Protein AF-A0A954MKM9-F1 (afdb_monomer_lite)

Radius of gyration: 14.81 Å; chains: 1; bounding box: 34×23×46 Å

Structure (mmCIF, N/CA/C/O backbone):
data_AF-A0A954MKM9-F1
#
_entry.id   AF-A0A954MKM9-F1
#
loo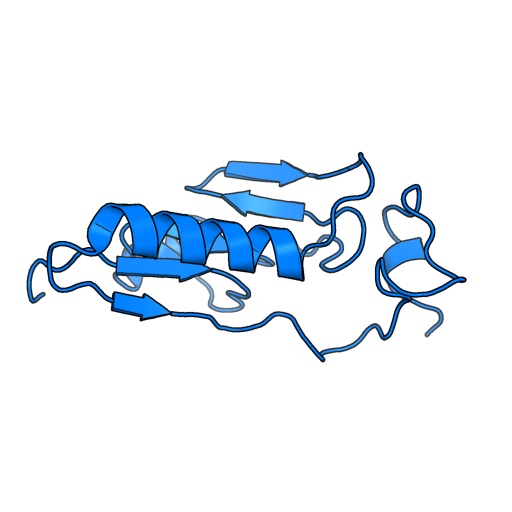p_
_atom_site.group_PDB
_atom_site.id
_atom_site.type_symbol
_atom_site.label_atom_id
_atom_site.label_alt_id
_atom_site.label_comp_id
_atom_site.label_asym_id
_atom_site.label_entity_id
_atom_site.label_seq_id
_atom_site.pdbx_PDB_ins_code
_atom_site.Cartn_x
_atom_site.Cartn_y
_atom_site.Cartn_z
_atom_site.occupancy
_atom_site.B_iso_or_equiv
_atom_site.auth_seq_id
_atom_site.auth_comp_id
_atom_site.auth_asym_id
_atom_site.auth_atom_id
_atom_site.pdbx_PDB_model_num
ATOM 1 N N . SER A 1 1 ? -7.107 5.830 22.899 1.00 60.16 1 SER A N 1
ATOM 2 C CA . SER A 1 1 ? -7.641 5.425 21.582 1.00 60.16 1 SER A CA 1
ATOM 3 C C . SER A 1 1 ? -9.040 4.850 21.776 1.00 60.16 1 SER A C 1
ATOM 5 O O . SER A 1 1 ? -9.371 4.481 22.895 1.00 60.16 1 SER A O 1
ATOM 7 N N . ALA A 1 2 ? -9.873 4.797 20.731 1.00 72.19 2 ALA A N 1
ATOM 8 C CA . ALA A 1 2 ? -11.238 4.249 20.804 1.00 72.19 2 ALA A CA 1
ATOM 9 C C . ALA A 1 2 ? -11.300 2.703 20.739 1.00 72.19 2 ALA A C 1
ATOM 11 O O . ALA A 1 2 ? -12.386 2.146 20.636 1.00 72.19 2 ALA A O 1
ATOM 12 N N . GLY A 1 3 ? -10.151 2.008 20.758 1.00 85.38 3 GLY A N 1
ATOM 13 C CA . GLY A 1 3 ? -10.068 0.540 20.677 1.00 85.38 3 GLY A CA 1
ATOM 14 C C . GLY A 1 3 ? -10.474 -0.065 19.326 1.00 85.38 3 GLY A C 1
ATOM 15 O O . GLY A 1 3 ? -10.591 -1.281 19.221 1.00 85.38 3 GLY A O 1
ATOM 16 N N . MET A 1 4 ? -10.714 0.765 18.309 1.00 93.56 4 MET A N 1
ATOM 17 C CA . MET A 1 4 ? -11.105 0.308 16.976 1.00 93.56 4 MET A CA 1
ATOM 18 C C . MET A 1 4 ? -9.888 -0.231 16.218 1.00 93.56 4 MET A C 1
ATOM 20 O O . MET A 1 4 ? -8.853 0.437 16.248 1.00 93.56 4 MET A O 1
ATOM 24 N N . PRO A 1 5 ? -10.020 -1.355 15.489 1.00 96.81 5 PRO A N 1
ATOM 25 C CA . PRO A 1 5 ? -8.988 -1.825 14.578 1.00 96.81 5 PRO A CA 1
ATOM 26 C C . PRO A 1 5 ? -8.643 -0.762 13.537 1.00 96.81 5 PRO A C 1
ATOM 28 O O . PRO A 1 5 ? -9.536 -0.131 12.958 1.00 96.81 5 PRO A O 1
ATOM 31 N N . THR A 1 6 ? -7.355 -0.599 13.275 1.00 98.25 6 THR A N 1
ATOM 32 C CA . THR A 1 6 ? -6.823 0.410 12.361 1.00 98.25 6 THR A CA 1
ATOM 33 C C . THR A 1 6 ? -5.880 -0.209 11.334 1.00 98.25 6 THR A C 1
ATOM 35 O O . THR A 1 6 ? -5.015 -1.015 11.672 1.00 98.25 6 THR A O 1
ATOM 38 N N . TYR A 1 7 ? -6.037 0.170 10.067 1.00 98.62 7 TYR A N 1
ATOM 39 C CA . TYR A 1 7 ? -5.190 -0.328 8.984 1.00 98.62 7 TYR A CA 1
ATOM 40 C C . TYR A 1 7 ? -4.858 0.774 7.990 1.00 98.62 7 TYR A C 1
ATOM 42 O O . TYR A 1 7 ? -5.705 1.613 7.667 1.00 98.62 7 TYR A O 1
ATOM 50 N N . ILE A 1 8 ? -3.632 0.754 7.478 1.00 98.81 8 ILE A N 1
ATOM 51 C CA . ILE A 1 8 ? -3.175 1.667 6.433 1.00 98.81 8 ILE A CA 1
ATOM 52 C C . ILE A 1 8 ? -2.587 0.884 5.262 1.00 98.81 8 ILE A C 1
ATOM 54 O O . ILE A 1 8 ? -1.739 0.012 5.440 1.00 98.81 8 ILE A O 1
ATOM 58 N N . ALA A 1 9 ? -3.012 1.218 4.046 1.00 98.88 9 ALA A N 1
ATOM 59 C CA . ALA A 1 9 ? -2.450 0.630 2.837 1.00 98.88 9 ALA A CA 1
ATOM 60 C C . ALA A 1 9 ? -2.141 1.698 1.786 1.00 98.88 9 ALA A C 1
ATOM 62 O O . ALA A 1 9 ? -2.920 2.628 1.596 1.00 98.88 9 ALA A O 1
ATOM 63 N N . GLY A 1 10 ? -1.008 1.586 1.095 1.00 98.56 10 GLY A N 1
ATOM 64 C CA . GLY A 1 10 ? -0.604 2.553 0.070 1.00 98.56 10 GLY A CA 1
ATOM 65 C C . GLY A 1 10 ? 0.777 3.132 0.333 1.00 98.56 10 GLY A C 1
ATOM 66 O O . GLY A 1 10 ? 1.761 2.412 0.265 1.00 98.56 10 GLY A O 1
ATOM 67 N N . LYS A 1 11 ? 0.886 4.434 0.589 1.00 98.19 11 LYS A N 1
ATOM 68 C CA . LYS A 1 11 ? 2.157 5.159 0.737 1.00 98.19 11 LYS A CA 1
ATOM 69 C C . LYS A 1 11 ? 2.382 5.652 2.170 1.00 98.19 11 LYS A C 1
ATOM 71 O O . LYS A 1 11 ? 1.487 6.262 2.746 1.00 98.19 11 LYS A O 1
ATOM 76 N N . TRP A 1 12 ? 3.600 5.479 2.696 1.00 97.56 12 TRP A N 1
ATOM 77 C CA . TRP A 1 12 ? 3.989 6.021 4.007 1.00 97.56 12 TRP A CA 1
ATOM 78 C C . TRP A 1 12 ? 4.645 7.403 3.912 1.00 97.56 12 TRP A C 1
ATOM 80 O O . TRP A 1 12 ? 3.979 8.413 4.114 1.00 97.56 12 TRP A O 1
ATOM 90 N N . GLN A 1 13 ? 5.939 7.469 3.566 1.00 94.56 13 GLN A N 1
ATOM 91 C CA . GLN A 1 13 ? 6.739 8.709 3.517 1.00 94.56 13 GLN A CA 1
ATOM 92 C C . GLN A 1 13 ? 6.760 9.556 4.802 1.00 94.56 13 GLN A C 1
ATOM 94 O O . GLN A 1 13 ? 7.198 10.706 4.768 1.00 94.56 13 GLN A O 1
ATOM 99 N N . LEU A 1 14 ? 6.353 8.991 5.933 1.00 91.81 14 LEU A N 1
ATOM 100 C CA . LEU A 1 14 ? 6.641 9.561 7.240 1.00 91.81 14 LEU A CA 1
ATOM 101 C C . LEU A 1 14 ? 7.875 8.841 7.805 1.00 91.81 14 LEU A C 1
ATOM 103 O O . LEU A 1 14 ? 8.161 7.696 7.456 1.00 91.81 14 LEU A O 1
ATOM 107 N N . GLU A 1 15 ? 8.670 9.523 8.622 1.00 90.38 15 GLU A N 1
ATOM 108 C CA . GLU A 1 15 ? 9.843 8.907 9.251 1.00 90.38 15 GLU A CA 1
ATOM 109 C C . GLU A 1 15 ? 9.430 7.822 10.274 1.00 90.38 15 GLU A C 1
ATOM 111 O O . GLU A 1 15 ? 8.253 7.498 10.441 1.00 90.38 15 GLU A O 1
ATOM 116 N N . GLY A 1 16 ? 10.402 7.235 10.978 1.00 92.94 16 GLY A N 1
ATOM 117 C CA . GLY A 1 16 ? 10.142 6.281 12.067 1.00 92.94 16 GLY A CA 1
ATOM 118 C C . GLY A 1 16 ? 10.424 4.813 11.740 1.00 92.94 16 GLY A C 1
ATOM 119 O O . GLY A 1 16 ? 10.316 3.970 12.631 1.00 92.94 16 GLY A O 1
ATOM 120 N N . GLY A 1 17 ? 10.851 4.509 10.510 1.00 95.62 17 GLY A N 1
ATOM 121 C CA . GLY A 1 17 ? 11.203 3.152 10.086 1.00 95.62 17 GLY A CA 1
ATOM 122 C C . GLY A 1 17 ? 10.002 2.204 10.086 1.00 95.62 17 GLY A C 1
ATOM 123 O O . GLY A 1 17 ? 8.859 2.650 10.054 1.00 95.62 17 GLY A O 1
ATOM 124 N N . LEU A 1 18 ? 10.260 0.895 10.139 1.00 97.19 18 LEU A N 1
ATOM 125 C CA . LEU A 1 18 ? 9.218 -0.147 10.106 1.00 97.19 18 LEU A CA 1
ATOM 126 C C . LEU A 1 18 ? 8.221 -0.053 11.276 1.00 97.19 18 LEU A C 1
ATOM 128 O O . LEU A 1 18 ? 7.071 -0.451 11.140 1.00 97.19 18 LEU A O 1
ATOM 132 N N . GLU A 1 19 ? 8.638 0.551 12.389 1.00 97.25 19 GLU A N 1
ATOM 133 C CA . GLU A 1 19 ? 7.785 0.806 13.556 1.00 97.25 19 GLU A CA 1
ATOM 134 C C . GLU A 1 19 ? 6.974 2.105 13.443 1.00 97.25 19 GLU A C 1
ATOM 136 O O . GLU A 1 19 ? 6.113 2.376 14.279 1.00 97.25 19 GLU A O 1
ATOM 141 N N . GLY A 1 20 ? 7.267 2.948 12.447 1.00 97.12 20 GLY A N 1
ATOM 142 C CA . GLY A 1 20 ? 6.610 4.236 12.229 1.00 97.12 20 GLY A CA 1
ATOM 143 C C . GLY A 1 20 ? 5.084 4.117 12.186 1.00 97.12 20 GLY A C 1
ATOM 144 O O . GLY A 1 20 ? 4.430 4.758 13.008 1.00 97.12 20 GLY A O 1
ATOM 145 N N . PRO A 1 21 ? 4.502 3.271 11.318 1.00 97.81 21 PRO A N 1
ATOM 146 C CA . PRO A 1 21 ? 3.052 3.094 11.241 1.00 97.81 21 PRO A CA 1
ATOM 147 C C . PRO A 1 21 ? 2.404 2.739 12.589 1.00 97.81 21 PRO A C 1
ATOM 149 O O . PRO A 1 21 ? 1.427 3.376 12.987 1.00 97.81 21 PRO A O 1
ATOM 152 N N . HIS A 1 22 ? 2.996 1.813 13.349 1.00 97.25 22 HIS A N 1
ATOM 153 C CA . HIS A 1 22 ? 2.487 1.427 14.668 1.00 97.25 22 HIS A CA 1
ATOM 154 C C . HIS A 1 22 ? 2.578 2.565 15.690 1.00 97.25 22 HIS A C 1
ATOM 156 O O . HIS A 1 22 ? 1.628 2.821 16.430 1.00 97.25 22 HIS A O 1
ATOM 162 N N . LYS A 1 23 ? 3.678 3.330 15.693 1.00 96.38 23 LYS A N 1
ATOM 163 C CA . LYS A 1 23 ? 3.829 4.520 16.554 1.00 96.38 23 LYS A CA 1
ATOM 164 C C . LYS A 1 23 ? 2.843 5.637 16.210 1.00 96.38 23 LYS A C 1
ATOM 166 O O . LYS A 1 23 ? 2.519 6.445 17.076 1.00 96.38 23 LYS A O 1
ATOM 171 N N . PHE A 1 24 ? 2.359 5.668 14.972 1.00 95.50 24 PHE A N 1
ATOM 172 C CA . PHE A 1 24 ? 1.304 6.571 14.512 1.00 95.50 24 PHE A CA 1
ATOM 173 C C . PHE A 1 24 ? -0.112 6.006 14.707 1.00 95.50 24 PHE A C 1
ATOM 175 O O . PHE A 1 24 ? -1.084 6.655 14.326 1.00 95.50 24 PHE A O 1
ATOM 182 N N . GLY A 1 25 ? -0.238 4.849 15.362 1.00 95.88 25 GLY A N 1
ATOM 183 C CA . GLY A 1 25 ? -1.513 4.300 15.811 1.00 95.88 25 GLY A CA 1
ATOM 184 C C . GLY A 1 25 ? -2.214 3.389 14.811 1.00 95.88 25 GLY A C 1
ATOM 185 O O . GLY A 1 25 ? -3.423 3.231 14.940 1.00 95.88 25 GLY A O 1
ATOM 186 N N . PHE A 1 26 ? -1.492 2.819 13.839 1.00 97.50 26 PHE A N 1
ATOM 187 C CA . PHE A 1 26 ? -2.013 1.766 12.963 1.00 97.50 26 PHE A CA 1
ATOM 188 C C . PHE A 1 26 ? -1.686 0.375 13.516 1.00 97.50 26 PHE A C 1
ATOM 190 O O . PHE A 1 26 ? -0.526 0.083 13.804 1.00 97.50 26 PHE A O 1
ATOM 197 N N . ASP A 1 27 ? -2.685 -0.497 13.630 1.00 97.56 27 ASP A N 1
ATOM 198 C CA . ASP A 1 27 ? -2.509 -1.868 14.126 1.00 97.56 27 ASP A CA 1
ATOM 199 C C . ASP A 1 27 ? -1.861 -2.777 13.076 1.00 97.56 27 ASP A C 1
ATOM 201 O O . ASP A 1 27 ? -1.123 -3.686 13.441 1.00 97.56 27 ASP A O 1
ATOM 205 N N . GLY A 1 28 ? -2.105 -2.514 11.789 1.00 98.25 28 GLY A N 1
ATOM 206 C CA . GLY A 1 28 ? -1.491 -3.231 10.670 1.00 98.25 28 GLY A CA 1
ATOM 207 C C . GLY A 1 28 ? -1.282 -2.342 9.447 1.00 98.25 28 GLY A C 1
ATOM 208 O O . GLY A 1 28 ? -1.866 -1.253 9.338 1.00 98.25 28 GLY A O 1
ATOM 209 N N . TYR A 1 29 ? -0.420 -2.787 8.533 1.00 98.75 29 TYR A N 1
ATOM 210 C CA . TYR A 1 29 ? -0.111 -2.025 7.331 1.00 98.75 29 TYR A CA 1
ATOM 211 C C . TYR A 1 29 ? 0.433 -2.838 6.150 1.00 98.75 29 TYR A C 1
ATOM 213 O O . TYR A 1 29 ? 1.186 -3.798 6.304 1.00 98.75 29 TYR A O 1
ATOM 221 N N . THR A 1 30 ? 0.122 -2.347 4.946 1.00 98.81 30 THR A N 1
ATOM 222 C CA . THR A 1 30 ? 0.729 -2.757 3.667 1.00 98.81 30 THR A CA 1
ATOM 223 C C . THR A 1 30 ? 1.158 -1.501 2.906 1.00 98.81 30 THR A C 1
ATOM 225 O O . THR A 1 30 ? 0.346 -0.830 2.264 1.00 98.81 30 THR A O 1
ATOM 228 N N . LEU A 1 31 ? 2.430 -1.116 3.020 1.00 98.75 31 LEU A N 1
ATOM 229 C CA . LEU A 1 31 ? 2.906 0.208 2.614 1.00 98.75 31 LEU A CA 1
ATOM 230 C C . LEU A 1 31 ? 4.080 0.148 1.646 1.00 98.75 31 LEU A C 1
ATOM 232 O O . LEU A 1 31 ? 4.974 -0.676 1.758 1.00 98.75 31 LEU A O 1
ATOM 236 N N . TRP A 1 32 ? 4.116 1.102 0.728 1.00 98.25 32 TRP A N 1
ATOM 237 C CA . TRP A 1 32 ? 5.277 1.437 -0.072 1.00 98.25 32 TRP A CA 1
ATOM 238 C C . TRP A 1 32 ? 6.049 2.591 0.578 1.00 98.25 32 TRP A C 1
ATOM 240 O O . TRP A 1 32 ? 5.475 3.608 0.991 1.00 98.25 32 TRP A O 1
ATOM 250 N N . GLN A 1 33 ? 7.374 2.456 0.567 1.00 96.31 33 GLN A N 1
ATOM 251 C CA . GLN A 1 33 ? 8.343 3.447 1.025 1.00 96.31 33 GLN A CA 1
ATOM 252 C C . GLN A 1 33 ? 8.261 3.770 2.520 1.00 96.31 33 GLN A C 1
ATOM 254 O O . GLN A 1 33 ? 8.141 4.936 2.911 1.00 96.31 33 GLN A O 1
ATOM 259 N N . VAL A 1 34 ? 8.372 2.731 3.351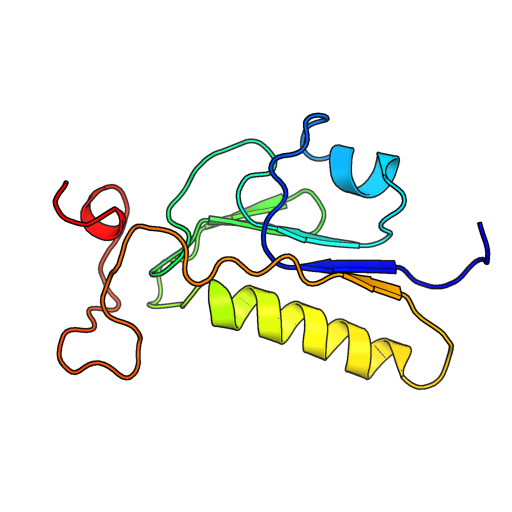 1.00 97.75 34 VAL A N 1
ATOM 260 C CA . VAL A 1 34 ? 8.539 2.873 4.803 1.00 97.75 34 VAL A CA 1
ATOM 261 C C . VAL A 1 34 ? 10.010 3.091 5.162 1.00 97.75 34 VAL A C 1
ATOM 263 O O . VAL A 1 34 ? 10.350 4.084 5.802 1.00 97.75 34 VAL A O 1
ATOM 266 N N . ASN A 1 35 ? 10.906 2.200 4.719 1.00 96.38 35 ASN A N 1
ATOM 267 C CA . ASN A 1 35 ? 12.348 2.281 5.010 1.00 96.38 35 ASN A CA 1
ATOM 268 C C . ASN A 1 35 ? 13.266 2.095 3.784 1.00 96.38 35 ASN A C 1
ATOM 270 O O . ASN A 1 35 ? 14.488 2.163 3.910 1.00 96.38 35 ASN A O 1
ATOM 274 N N . ARG A 1 36 ? 12.698 1.884 2.594 1.00 95.31 36 ARG A N 1
ATOM 275 C CA . ARG A 1 36 ? 13.411 1.753 1.311 1.00 95.31 36 ARG A CA 1
ATOM 276 C C . ARG A 1 36 ? 12.575 2.340 0.171 1.00 95.31 36 ARG A C 1
ATOM 278 O O . ARG A 1 36 ? 11.446 2.746 0.390 1.00 95.31 36 ARG A O 1
ATOM 285 N N . ARG A 1 37 ? 13.114 2.445 -1.052 1.00 94.31 37 ARG A N 1
ATOM 286 C CA . ARG A 1 37 ? 12.400 3.025 -2.217 1.00 94.31 37 ARG A CA 1
ATOM 287 C C . ARG A 1 37 ? 12.456 2.117 -3.464 1.00 94.31 37 ARG A C 1
ATOM 289 O O . ARG A 1 37 ? 13.129 2.465 -4.444 1.00 94.31 37 ARG A O 1
ATOM 296 N N . PRO A 1 38 ? 11.787 0.953 -3.429 1.00 94.88 38 PRO A N 1
ATOM 297 C CA . PRO A 1 38 ? 11.654 0.052 -4.576 1.00 94.88 38 PRO A CA 1
ATOM 298 C C . PRO A 1 38 ? 10.683 0.627 -5.629 1.00 94.88 38 PRO A C 1
ATOM 300 O O . PRO A 1 38 ? 10.091 1.693 -5.407 1.00 94.88 38 PRO A O 1
ATOM 303 N N . PRO A 1 39 ? 10.503 -0.032 -6.790 1.00 94.06 39 PRO A N 1
ATOM 304 C CA . PRO A 1 39 ? 9.358 0.221 -7.664 1.00 94.06 39 PRO A CA 1
ATOM 305 C C . PRO A 1 39 ? 8.026 0.200 -6.901 1.00 94.06 39 PRO A C 1
ATOM 307 O O . PRO A 1 39 ? 7.904 -0.456 -5.869 1.00 94.06 39 PRO A O 1
ATOM 310 N N . ARG A 1 40 ? 7.038 0.953 -7.398 1.00 94.31 40 ARG A N 1
ATOM 311 C CA . ARG A 1 40 ? 5.709 1.095 -6.768 1.00 94.31 40 ARG A CA 1
ATOM 312 C C . ARG A 1 40 ? 4.542 0.648 -7.651 1.00 94.31 40 ARG A C 1
ATOM 314 O O . ARG A 1 40 ? 3.405 0.681 -7.200 1.00 94.31 40 ARG A O 1
ATOM 321 N N . TYR A 1 41 ? 4.830 0.318 -8.910 1.00 95.38 41 TYR A N 1
ATOM 322 C CA . TYR A 1 41 ? 3.842 -0.018 -9.935 1.00 95.38 41 TYR A CA 1
ATOM 323 C C . TYR A 1 41 ? 4.057 -1.468 -10.408 1.00 95.38 41 TYR A C 1
ATOM 325 O O . TYR A 1 41 ? 3.585 -2.324 -9.669 1.00 95.38 41 TYR A O 1
ATOM 333 N N . PRO A 1 42 ? 4.766 -1.807 -11.511 1.00 95.38 42 PRO A N 1
ATOM 334 C CA . PRO A 1 42 ? 5.117 -3.204 -11.776 1.00 95.38 42 PRO A CA 1
ATOM 335 C C . PRO A 1 42 ? 6.095 -3.744 -10.741 1.00 95.38 42 PRO A C 1
ATOM 337 O O . PRO A 1 42 ? 7.055 -3.037 -10.402 1.00 95.38 42 PRO A O 1
ATOM 340 N N . ASN A 1 43 ? 5.864 -4.988 -10.310 1.00 96.12 43 ASN A N 1
ATOM 341 C CA . ASN A 1 43 ? 6.767 -5.766 -9.461 1.00 96.12 43 ASN A CA 1
ATOM 342 C C . ASN A 1 43 ? 7.289 -4.921 -8.282 1.00 96.12 43 ASN A C 1
ATOM 344 O O . ASN A 1 43 ? 8.489 -4.627 -8.187 1.00 96.12 43 ASN A O 1
ATOM 348 N N . PRO A 1 44 ? 6.374 -4.380 -7.454 1.00 96.62 44 PRO A N 1
ATOM 349 C CA . PRO A 1 44 ? 6.736 -3.426 -6.420 1.00 96.62 44 PRO A CA 1
ATOM 350 C C . PRO A 1 44 ? 7.536 -4.094 -5.302 1.00 96.62 44 PRO A C 1
ATOM 352 O O . PRO A 1 44 ? 7.526 -5.309 -5.134 1.00 96.62 44 PRO A O 1
ATOM 355 N N . GLY A 1 45 ? 8.177 -3.275 -4.476 1.00 97.69 45 GLY A N 1
ATOM 356 C CA . GLY A 1 45 ? 8.554 -3.698 -3.129 1.00 97.69 45 GLY A CA 1
ATOM 357 C C . GLY A 1 45 ? 7.639 -3.023 -2.114 1.00 97.69 45 GLY A C 1
ATOM 358 O O . GLY A 1 45 ? 7.419 -1.814 -2.198 1.00 97.69 45 GLY A O 1
ATOM 359 N N . LEU A 1 46 ? 7.102 -3.788 -1.171 1.00 98.50 46 LEU A N 1
ATOM 360 C CA . LEU A 1 46 ? 6.237 -3.306 -0.098 1.00 98.50 46 LEU A CA 1
ATOM 361 C C . LEU A 1 46 ? 6.828 -3.686 1.259 1.00 98.50 46 LEU A C 1
ATOM 363 O O . LEU A 1 46 ? 7.632 -4.610 1.380 1.00 98.50 46 LEU A O 1
ATOM 367 N N . GLU A 1 47 ? 6.420 -2.959 2.283 1.00 98.50 47 GLU A N 1
ATOM 368 C CA . GLU A 1 47 ? 6.565 -3.332 3.675 1.00 98.50 47 GLU A CA 1
ATOM 369 C C . GLU A 1 47 ? 5.187 -3.776 4.189 1.00 98.50 47 GLU A C 1
ATOM 371 O O . GLU A 1 47 ? 4.244 -2.982 4.210 1.00 98.50 47 GLU A O 1
ATOM 376 N N . ILE A 1 48 ? 5.069 -5.055 4.550 1.00 98.50 48 ILE A N 1
ATOM 377 C CA . ILE A 1 48 ? 3.834 -5.714 4.992 1.00 98.50 48 ILE A CA 1
ATOM 378 C C . ILE A 1 48 ? 4.061 -6.205 6.416 1.00 98.50 48 ILE A C 1
ATOM 380 O O . ILE A 1 48 ? 4.924 -7.054 6.628 1.00 98.50 48 ILE A O 1
ATOM 384 N N . GLU A 1 49 ? 3.329 -5.657 7.386 1.00 97.69 49 GLU A N 1
ATOM 385 C CA . GLU A 1 49 ? 3.434 -6.049 8.804 1.00 97.69 49 GLU A CA 1
ATOM 386 C C . GLU A 1 49 ? 4.893 -6.108 9.316 1.00 97.69 49 GLU A C 1
ATOM 388 O O . GLU A 1 49 ? 5.336 -7.083 9.925 1.00 97.69 49 GLU A O 1
ATOM 393 N N . GLY A 1 50 ? 5.696 -5.084 9.001 1.00 96.94 50 GLY A N 1
ATOM 394 C CA . GLY A 1 50 ? 7.111 -5.024 9.395 1.00 96.94 50 GLY A CA 1
ATOM 395 C C . GLY A 1 50 ? 8.082 -5.760 8.471 1.00 96.94 50 GLY A C 1
ATOM 396 O O . GLY A 1 50 ? 9.293 -5.634 8.646 1.00 96.94 50 GLY A O 1
ATOM 397 N N . GLN A 1 51 ? 7.602 -6.501 7.472 1.00 98.06 51 GLN A N 1
ATOM 398 C CA . GLN A 1 51 ? 8.443 -7.306 6.588 1.00 98.06 51 GLN A CA 1
ATOM 399 C C . GLN A 1 51 ? 8.606 -6.674 5.210 1.00 98.06 51 GLN A C 1
ATOM 401 O O . GLN A 1 51 ? 7.641 -6.259 4.578 1.00 98.06 51 GLN A O 1
ATOM 406 N N . GLN A 1 52 ? 9.843 -6.641 4.718 1.00 98.31 52 GLN A N 1
ATOM 407 C CA . GLN A 1 52 ? 10.150 -6.247 3.345 1.00 98.31 52 GLN A CA 1
ATOM 408 C C . GLN A 1 52 ? 9.794 -7.387 2.385 1.00 98.31 52 GLN A C 1
ATOM 410 O O . GLN A 1 52 ? 10.376 -8.467 2.466 1.00 98.31 52 GLN A O 1
ATOM 415 N N . VAL A 1 53 ? 8.861 -7.134 1.471 1.00 98.38 53 VAL A N 1
ATOM 416 C CA . VAL A 1 53 ? 8.385 -8.086 0.462 1.00 98.38 53 VAL A CA 1
ATOM 417 C C . VAL A 1 53 ? 8.626 -7.498 -0.922 1.00 98.38 53 VAL A C 1
ATOM 419 O O . VAL A 1 53 ? 8.200 -6.379 -1.201 1.00 98.38 53 VAL A O 1
ATOM 422 N N . ASP A 1 54 ? 9.324 -8.238 -1.780 1.00 97.31 54 ASP A N 1
ATOM 423 C CA . ASP A 1 54 ? 9.563 -7.864 -3.175 1.00 97.31 54 ASP A CA 1
ATOM 424 C C . ASP A 1 54 ? 8.780 -8.794 -4.103 1.00 97.31 54 ASP A C 1
ATOM 426 O O . ASP A 1 54 ? 8.854 -10.017 -3.990 1.00 97.31 54 ASP A O 1
ATOM 430 N N . PHE A 1 55 ? 8.027 -8.192 -5.016 1.00 96.69 55 PHE A N 1
ATOM 431 C CA . PHE A 1 55 ? 7.169 -8.868 -5.981 1.00 96.69 55 PHE A CA 1
ATOM 432 C C . PHE A 1 55 ? 7.876 -8.950 -7.339 1.00 96.69 55 PHE A C 1
ATOM 434 O O . PHE A 1 55 ? 8.663 -8.067 -7.682 1.00 96.69 55 PHE A O 1
ATOM 441 N N . THR A 1 56 ? 7.667 -10.039 -8.083 1.00 95.50 56 THR A N 1
ATOM 442 C CA . THR A 1 56 ? 8.441 -10.359 -9.307 1.00 95.50 56 THR A CA 1
ATOM 443 C C . THR A 1 56 ? 7.667 -11.174 -10.348 1.00 95.50 56 THR A C 1
ATOM 445 O O . THR A 1 56 ? 8.250 -11.610 -11.339 1.00 95.50 56 THR A O 1
ATOM 448 N N . GLN A 1 57 ? 6.382 -11.435 -10.119 1.00 95.75 57 GLN A N 1
ATOM 449 C CA . GLN A 1 57 ? 5.536 -12.310 -10.933 1.00 95.75 57 GLN A CA 1
ATOM 450 C C . GLN A 1 57 ? 4.496 -11.518 -11.746 1.00 95.75 57 GLN A C 1
ATOM 452 O O . GLN A 1 57 ? 3.482 -12.071 -12.168 1.00 95.75 57 GLN A O 1
ATOM 457 N N . GLY A 1 58 ? 4.746 -10.230 -11.994 1.00 95.00 58 GLY A N 1
ATOM 458 C CA . GLY A 1 58 ? 3.874 -9.353 -12.774 1.00 95.00 58 GLY A CA 1
ATOM 459 C C . GLY A 1 58 ? 2.819 -8.628 -11.948 1.00 95.00 58 GLY A C 1
ATOM 460 O O . GLY A 1 58 ? 1.820 -8.176 -12.504 1.00 95.00 58 GLY A O 1
ATOM 461 N N . GLU A 1 59 ? 3.014 -8.517 -10.636 1.00 97.00 59 GLU A N 1
ATOM 462 C CA . GLU A 1 59 ? 2.066 -7.863 -9.746 1.00 97.00 59 GLU A CA 1
ATOM 463 C C . GLU A 1 59 ? 2.052 -6.343 -9.942 1.00 97.00 59 GLU A C 1
ATOM 465 O O . GLU A 1 59 ? 3.069 -5.709 -10.249 1.00 97.00 59 GLU A O 1
ATOM 470 N N . TYR A 1 60 ? 0.886 -5.744 -9.704 1.00 97.25 60 TYR A N 1
ATOM 471 C CA . TYR A 1 60 ? 0.688 -4.304 -9.771 1.00 97.25 60 TYR A CA 1
ATOM 472 C C . TYR A 1 60 ? 0.474 -3.724 -8.371 1.00 97.25 60 TYR A C 1
ATOM 474 O O . TYR A 1 60 ? -0.469 -4.073 -7.666 1.00 97.25 60 TYR A O 1
ATOM 482 N N . GLY A 1 61 ? 1.361 -2.819 -7.951 1.00 97.19 61 GLY A N 1
ATOM 483 C CA . GLY A 1 61 ? 1.366 -2.259 -6.596 1.00 97.19 61 GLY A CA 1
ATOM 484 C C . GLY A 1 61 ? 0.043 -1.651 -6.134 1.00 97.19 61 GLY A C 1
ATOM 485 O O . GLY A 1 61 ? -0.376 -1.979 -5.026 1.00 97.19 61 GLY A O 1
ATOM 486 N N . PRO A 1 62 ? -0.635 -0.809 -6.938 1.00 97.81 62 PRO A N 1
ATOM 487 C CA . PRO A 1 62 ? -1.959 -0.295 -6.598 1.00 97.81 62 PRO A CA 1
ATOM 488 C C . PRO A 1 62 ? -3.000 -1.382 -6.313 1.00 97.81 62 PRO A C 1
ATOM 490 O O . PRO A 1 62 ? -3.794 -1.196 -5.395 1.00 97.81 62 PRO A O 1
ATOM 493 N N . ASP A 1 63 ? -2.960 -2.512 -7.023 1.00 98.25 63 ASP A N 1
ATOM 494 C CA . ASP A 1 63 ? -3.887 -3.623 -6.783 1.00 98.25 63 ASP A CA 1
ATOM 495 C C . ASP A 1 63 ? -3.559 -4.309 -5.456 1.00 98.25 63 ASP A C 1
ATOM 497 O O . ASP A 1 63 ? -4.438 -4.444 -4.612 1.00 98.25 63 ASP A O 1
ATOM 501 N N . LEU A 1 64 ? -2.280 -4.610 -5.195 1.00 98.62 64 LEU A N 1
ATOM 502 C CA . LEU A 1 64 ? -1.839 -5.239 -3.942 1.00 98.62 64 LEU A CA 1
ATOM 503 C C . LEU A 1 64 ? -2.259 -4.441 -2.695 1.00 98.62 64 LEU A C 1
ATOM 505 O O . LEU A 1 64 ? -2.776 -5.009 -1.732 1.00 98.62 64 LEU A O 1
ATOM 509 N N . VAL A 1 65 ? -2.053 -3.118 -2.697 1.00 98.62 65 VAL A N 1
ATOM 510 C CA . VAL A 1 65 ? -2.428 -2.272 -1.547 1.00 98.62 65 VAL A CA 1
ATOM 511 C C . VAL A 1 65 ? -3.949 -2.112 -1.424 1.00 98.62 65 VAL A C 1
ATOM 513 O O . VAL A 1 65 ? -4.468 -2.037 -0.310 1.00 98.62 65 VAL A O 1
ATOM 516 N N . CYS A 1 66 ? -4.671 -2.072 -2.549 1.00 98.56 66 CYS A N 1
ATOM 517 C CA . CYS A 1 66 ? -6.131 -1.995 -2.570 1.00 98.56 66 CYS A CA 1
ATOM 518 C C . CYS A 1 66 ? -6.756 -3.289 -2.036 1.00 98.56 66 CYS A C 1
ATOM 520 O O . CYS A 1 66 ? -7.654 -3.243 -1.193 1.00 98.56 66 CYS A O 1
ATOM 522 N N . ASP A 1 67 ? -6.240 -4.439 -2.471 1.00 98.69 67 ASP A N 1
ATOM 523 C CA . ASP A 1 67 ? -6.703 -5.761 -2.067 1.00 98.69 67 ASP A CA 1
ATOM 524 C C . ASP A 1 67 ? -6.456 -6.016 -0.582 1.00 98.69 67 ASP A C 1
ATOM 526 O O . ASP A 1 67 ? -7.364 -6.500 0.101 1.00 98.69 67 ASP A O 1
ATOM 530 N N . ALA A 1 68 ? -5.292 -5.614 -0.057 1.00 98.69 68 ALA A N 1
ATOM 531 C CA . ALA A 1 68 ? -4.987 -5.682 1.372 1.00 98.69 68 ALA A CA 1
ATOM 532 C C . ALA A 1 68 ? -5.980 -4.854 2.208 1.00 98.69 68 ALA A C 1
ATOM 534 O O . ALA A 1 68 ? -6.537 -5.342 3.195 1.00 98.69 68 ALA A O 1
ATOM 535 N N . LEU A 1 69 ? -6.280 -3.620 1.784 1.00 98.69 69 LEU A N 1
ATOM 536 C CA . LEU A 1 69 ? -7.268 -2.783 2.469 1.00 98.69 69 LEU A CA 1
ATOM 537 C C . LEU A 1 69 ? -8.679 -3.378 2.384 1.00 98.69 69 LEU A C 1
ATOM 539 O O . LEU A 1 69 ? -9.405 -3.411 3.377 1.00 98.69 69 LEU A O 1
ATOM 543 N N . CYS A 1 70 ? -9.070 -3.876 1.208 1.00 98.75 70 CYS A N 1
ATOM 544 C CA . CYS A 1 70 ? -10.351 -4.544 1.012 1.00 98.75 70 CYS A CA 1
ATOM 545 C C . CYS A 1 70 ? -10.469 -5.805 1.875 1.00 98.75 70 CYS A C 1
ATOM 547 O O . CYS A 1 70 ? -11.547 -6.089 2.398 1.00 98.75 70 CYS A O 1
ATOM 549 N N . GLN A 1 71 ? -9.383 -6.563 2.045 1.00 98.75 71 GLN A N 1
ATOM 550 C CA . GLN A 1 71 ? -9.337 -7.712 2.941 1.00 98.75 71 GLN A CA 1
ATOM 551 C C . GLN A 1 71 ? -9.566 -7.283 4.392 1.00 98.75 71 GLN A C 1
ATOM 553 O O . GLN A 1 71 ? -10.472 -7.821 5.027 1.00 98.75 71 GLN A O 1
ATOM 558 N N . PHE A 1 72 ? -8.848 -6.268 4.879 1.00 98.56 72 PHE A N 1
ATOM 559 C CA . PHE A 1 72 ? -9.073 -5.714 6.217 1.00 98.56 72 PHE A CA 1
ATOM 560 C C . PHE A 1 72 ? -10.536 -5.292 6.427 1.00 98.56 72 PHE A C 1
ATOM 562 O O . PHE A 1 72 ? -11.158 -5.662 7.423 1.00 98.56 72 PHE A O 1
ATOM 569 N N . ILE A 1 73 ? -11.123 -4.578 5.460 1.00 98.50 73 ILE A N 1
ATOM 570 C CA . ILE A 1 73 ? -12.531 -4.163 5.514 1.00 98.50 73 ILE A CA 1
ATOM 571 C C . ILE A 1 73 ? -13.453 -5.386 5.602 1.00 98.50 73 ILE A C 1
ATOM 573 O O . ILE A 1 73 ? -14.351 -5.409 6.441 1.00 98.50 73 ILE A O 1
ATOM 577 N N . ARG A 1 74 ? -13.233 -6.421 4.778 1.00 98.62 74 ARG A N 1
ATOM 578 C CA . ARG A 1 74 ? -14.032 -7.661 4.805 1.00 98.62 74 ARG A CA 1
ATOM 579 C C . ARG A 1 74 ? -13.945 -8.377 6.151 1.00 98.62 74 ARG A C 1
ATOM 581 O O . ARG A 1 74 ? -14.962 -8.873 6.626 1.00 98.62 74 ARG A O 1
ATOM 588 N N . GLU A 1 75 ? -12.765 -8.412 6.760 1.00 98.06 75 GLU A N 1
ATOM 589 C CA . GLU A 1 75 ? -12.522 -9.065 8.050 1.00 98.06 75 GLU A C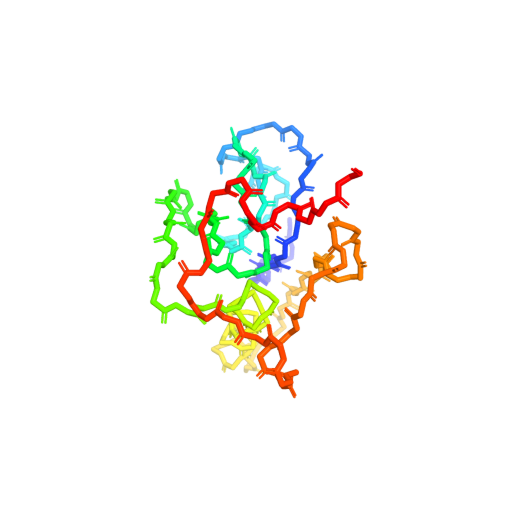A 1
ATOM 590 C C . GLU A 1 75 ? -13.096 -8.285 9.240 1.00 98.06 75 GLU A C 1
ATOM 592 O O . GLU A 1 75 ? -13.498 -8.890 10.233 1.00 98.06 75 GLU A O 1
ATOM 597 N N . LYS A 1 76 ? -13.129 -6.948 9.168 1.00 97.44 76 LYS A N 1
ATOM 598 C CA . LYS A 1 76 ? -13.578 -6.079 10.271 1.00 97.44 76 LYS A CA 1
ATOM 599 C C . LYS A 1 76 ? -14.989 -5.517 10.101 1.00 97.44 76 LYS A C 1
ATOM 601 O O . LYS A 1 76 ? -15.454 -4.820 10.995 1.00 97.44 76 LYS A O 1
ATOM 606 N N . LYS A 1 77 ? -15.691 -5.846 9.012 1.00 96.38 77 LYS A N 1
ATOM 607 C CA . LYS A 1 77 ? -17.007 -5.286 8.635 1.00 96.38 77 LYS A CA 1
ATOM 608 C C . LYS A 1 77 ? -18.098 -5.332 9.715 1.00 96.38 77 LYS A C 1
ATOM 610 O O . LYS A 1 77 ? -19.042 -4.554 9.637 1.00 96.38 77 LYS A O 1
ATOM 615 N N . ASP A 1 78 ? -18.000 -6.244 10.684 1.00 97.25 78 ASP A N 1
ATOM 616 C CA . ASP A 1 78 ? -19.018 -6.452 11.722 1.00 97.25 78 ASP A CA 1
ATOM 617 C C . ASP A 1 78 ? -18.812 -5.548 12.962 1.00 97.25 78 ASP A C 1
ATOM 619 O O . ASP A 1 78 ? -19.567 -5.638 13.930 1.00 97.25 78 ASP A O 1
ATOM 623 N N . ALA A 1 79 ? -17.813 -4.655 12.939 1.00 94.12 79 ALA A N 1
ATOM 624 C CA . ALA A 1 79 ? -17.550 -3.654 13.973 1.00 94.12 79 ALA A CA 1
ATOM 625 C C . ALA A 1 79 ? -16.977 -2.348 13.373 1.00 94.12 79 ALA A C 1
ATOM 627 O O . ALA A 1 79 ? -16.468 -2.353 12.252 1.00 94.12 79 ALA A O 1
ATOM 628 N N . PRO A 1 80 ? -17.019 -1.212 14.095 1.00 96.62 80 PRO A N 1
ATOM 629 C CA . PRO A 1 80 ? -16.328 0.002 13.666 1.00 96.62 80 PRO A CA 1
ATOM 630 C C . PRO A 1 80 ? -14.818 -0.220 13.501 1.00 96.62 80 PRO A C 1
ATOM 632 O O . PRO A 1 80 ? -14.165 -0.785 14.379 1.00 96.62 80 PRO A O 1
ATOM 635 N N . PHE A 1 81 ? -14.262 0.276 12.398 1.00 97.62 81 PHE A N 1
ATOM 636 C CA . PHE A 1 81 ? -12.833 0.245 12.090 1.00 97.62 81 PHE A CA 1
ATOM 637 C C . PHE A 1 81 ? -12.385 1.580 11.484 1.00 97.62 81 PHE A C 1
ATOM 639 O O . PHE A 1 81 ? -13.205 2.373 11.017 1.00 97.62 81 PHE A O 1
ATOM 646 N N . PHE A 1 82 ? -11.073 1.814 11.445 1.00 97.75 82 PHE A N 1
ATOM 647 C CA . PHE A 1 82 ? -10.469 2.911 10.693 1.00 97.75 82 PHE A CA 1
ATOM 648 C C . PHE A 1 82 ? -9.546 2.363 9.603 1.00 97.75 82 PHE A C 1
ATOM 650 O O . PHE A 1 82 ? -8.588 1.649 9.880 1.00 97.75 82 PHE A O 1
ATOM 657 N N . ALA A 1 83 ? -9.840 2.708 8.354 1.00 98.12 83 ALA A N 1
ATOM 658 C CA . ALA A 1 83 ? -9.055 2.331 7.187 1.00 98.12 83 ALA A CA 1
ATOM 659 C C . ALA A 1 83 ? -8.521 3.607 6.525 1.00 98.12 83 ALA A C 1
ATOM 661 O O . ALA A 1 83 ? -9.306 4.490 6.176 1.00 98.12 83 ALA A O 1
ATOM 662 N N . TYR A 1 84 ? -7.204 3.711 6.346 1.00 98.38 84 TYR A N 1
ATOM 663 C CA . TYR A 1 84 ? -6.571 4.842 5.671 1.00 98.38 84 TYR A CA 1
ATOM 664 C C . TYR A 1 84 ? -5.898 4.390 4.373 1.00 98.38 84 TYR A C 1
ATOM 666 O O . TYR A 1 84 ? -5.073 3.478 4.375 1.00 98.38 84 TYR A O 1
ATOM 674 N N . TYR A 1 85 ? -6.253 5.039 3.260 1.00 98.56 85 TYR A N 1
ATOM 675 C CA . TYR A 1 85 ? -5.796 4.668 1.919 1.00 98.56 85 TYR A CA 1
ATOM 676 C C . TYR A 1 85 ? -5.022 5.800 1.222 1.00 98.56 85 TYR A C 1
ATOM 678 O O . TYR A 1 85 ? -5.549 6.447 0.312 1.00 98.56 85 TYR A O 1
ATOM 686 N N . PRO A 1 86 ? -3.779 6.098 1.641 1.00 97.88 86 PRO A N 1
ATOM 687 C CA . PRO A 1 86 ? -2.900 7.020 0.924 1.00 97.88 86 PRO A CA 1
ATOM 688 C C . PRO A 1 86 ? -2.447 6.406 -0.407 1.00 97.88 86 PRO A C 1
ATOM 690 O O . PRO A 1 86 ? -1.397 5.767 -0.494 1.00 97.88 86 PRO A O 1
ATOM 693 N N . MET A 1 87 ? -3.254 6.598 -1.451 1.00 96.88 87 MET A N 1
ATOM 694 C CA . MET A 1 87 ? -3.046 5.997 -2.769 1.00 96.88 87 MET A CA 1
ATOM 695 C C . MET A 1 87 ? -1.653 6.274 -3.356 1.00 96.88 87 MET A C 1
ATOM 697 O O . MET A 1 87 ? -1.102 7.371 -3.249 1.00 96.88 87 MET A O 1
ATOM 701 N N . ILE A 1 88 ? -1.101 5.260 -4.029 1.00 96.00 88 ILE A N 1
ATOM 702 C CA . ILE A 1 88 ? 0.154 5.364 -4.789 1.00 96.00 88 ILE A CA 1
ATOM 703 C C . ILE A 1 88 ? -0.071 6.142 -6.099 1.00 96.00 88 ILE A C 1
ATOM 705 O O . ILE A 1 88 ? 0.761 6.964 -6.494 1.00 96.00 88 ILE A O 1
ATOM 709 N N . LEU A 1 89 ? -1.209 5.893 -6.754 1.00 93.81 89 LEU A N 1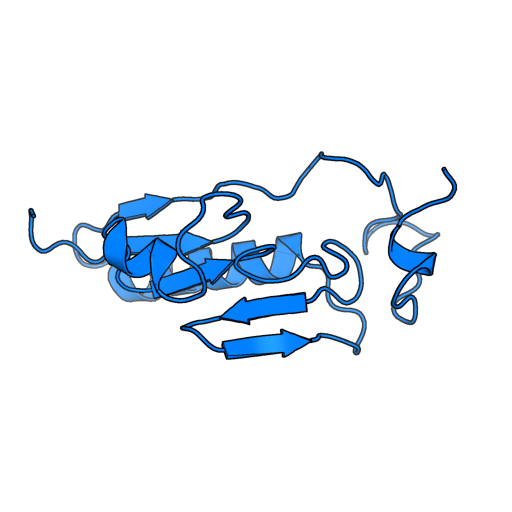
ATOM 710 C CA . LEU A 1 89 ? -1.641 6.588 -7.965 1.00 93.81 89 LEU A CA 1
ATOM 711 C C . LEU A 1 89 ? -2.015 8.052 -7.680 1.00 93.81 89 LEU A C 1
ATOM 713 O O . LEU A 1 89 ? -2.489 8.357 -6.586 1.00 93.81 89 LEU A O 1
ATOM 717 N N . PRO A 1 90 ? -1.880 8.962 -8.663 1.00 93.06 90 PRO A N 1
ATOM 718 C CA . PRO A 1 90 ? -1.326 8.776 -10.010 1.00 93.06 90 PRO A CA 1
ATOM 719 C C . PRO A 1 90 ? 0.138 9.250 -10.113 1.00 93.06 90 PRO A C 1
ATOM 721 O O . PRO A 1 90 ? 0.579 9.682 -11.178 1.00 93.06 90 PRO A O 1
ATOM 724 N N . HIS A 1 91 ? 0.882 9.267 -8.999 1.00 91.75 91 HIS A N 1
ATOM 725 C CA . HIS A 1 91 ? 2.197 9.910 -8.937 1.00 91.75 91 HIS A CA 1
ATOM 726 C C . HIS A 1 91 ? 3.171 9.312 -9.961 1.00 91.75 91 HIS A C 1
ATOM 728 O O . HIS A 1 91 ? 3.187 8.104 -10.176 1.00 91.75 91 HIS A O 1
ATOM 734 N N . SER A 1 92 ? 4.063 10.129 -10.525 1.00 88.69 92 SER A N 1
ATOM 735 C CA . SER A 1 92 ? 5.135 9.644 -11.400 1.00 88.69 92 SER A CA 1
ATOM 736 C C . SER A 1 92 ? 5.939 8.485 -10.768 1.00 88.69 92 SER A C 1
ATOM 738 O O . SER A 1 92 ? 6.140 8.440 -9.543 1.00 88.69 92 SER A O 1
ATOM 740 N N . PRO A 1 93 ? 6.448 7.537 -11.563 1.00 89.19 93 PRO A N 1
ATOM 741 C CA . PRO A 1 93 ? 6.461 7.518 -13.028 1.00 89.19 93 PRO A CA 1
ATOM 742 C C . PRO A 1 93 ? 5.121 7.113 -13.655 1.00 89.19 93 PRO A C 1
ATOM 744 O O . PRO A 1 93 ? 4.338 6.396 -13.042 1.00 89.19 93 PRO A O 1
ATOM 747 N N . HIS A 1 94 ? 4.874 7.559 -14.886 1.00 88.81 94 HIS A N 1
ATOM 748 C CA . HIS A 1 94 ? 3.700 7.163 -15.669 1.00 88.81 94 HIS A CA 1
ATOM 749 C C . HIS A 1 94 ? 4.076 5.984 -16.568 1.00 88.81 94 HIS A C 1
ATOM 751 O O . HIS A 1 94 ? 4.566 6.167 -17.679 1.00 88.81 94 HIS A O 1
ATOM 757 N N . VAL A 1 95 ? 3.911 4.775 -16.041 1.00 88.75 95 VAL A N 1
ATOM 758 C CA . VAL A 1 95 ? 4.218 3.513 -16.729 1.00 88.75 95 VAL A CA 1
ATOM 759 C C . VAL A 1 95 ? 2.924 2.828 -17.184 1.00 88.75 95 VAL A C 1
ATOM 761 O O . VAL A 1 95 ? 1.863 3.143 -16.634 1.00 88.75 95 VAL A O 1
ATOM 764 N N . PRO A 1 96 ? 2.973 1.913 -18.172 1.00 91.38 96 PRO A N 1
ATOM 765 C CA . PRO A 1 96 ? 1.816 1.100 -18.536 1.00 91.38 96 PRO A CA 1
ATOM 766 C C . PRO A 1 96 ? 1.191 0.420 -17.309 1.00 91.38 96 PRO A C 1
ATOM 768 O O . PRO A 1 96 ? 1.905 -0.006 -16.403 1.00 91.38 96 PRO A O 1
ATOM 771 N N . THR A 1 97 ? -0.137 0.336 -17.279 1.00 93.25 97 THR A N 1
ATOM 772 C CA . THR A 1 97 ? -0.903 -0.465 -16.311 1.00 93.25 97 THR A CA 1
ATOM 773 C C . THR A 1 97 ? -1.192 -1.852 -16.895 1.00 93.25 97 THR A C 1
ATOM 775 O O . THR A 1 97 ? -1.082 -1.995 -18.114 1.00 93.25 97 THR A O 1
ATOM 778 N N . PRO A 1 98 ? -1.605 -2.851 -16.089 1.00 95.25 98 PRO A N 1
ATOM 779 C CA . PRO A 1 98 ? -1.961 -4.188 -16.585 1.00 95.25 98 PRO A CA 1
ATOM 780 C C . PRO A 1 98 ? -2.995 -4.209 -17.723 1.00 95.25 98 PRO A C 1
ATOM 782 O O . PRO A 1 98 ? -2.934 -5.068 -18.596 1.00 95.25 98 PRO A O 1
ATOM 785 N N . ASP A 1 99 ? -3.897 -3.224 -17.769 1.00 94.50 99 ASP A N 1
ATOM 786 C CA . ASP A 1 99 ? -4.908 -3.090 -18.830 1.00 94.50 99 ASP A CA 1
ATOM 787 C C . ASP A 1 99 ? -4.365 -2.484 -20.142 1.00 94.50 99 ASP A C 1
ATOM 789 O O . ASP A 1 99 ? -5.071 -2.396 -21.151 1.00 94.50 99 ASP A O 1
ATOM 793 N N . SER A 1 100 ? -3.115 -2.018 -20.152 1.00 94.06 100 SER A N 1
ATOM 794 C CA . SER A 1 100 ? -2.478 -1.441 -21.334 1.00 94.06 100 SER A CA 1
ATOM 795 C C . SER A 1 100 ? -1.866 -2.519 -22.225 1.00 94.06 100 SER A C 1
ATOM 797 O O . SER A 1 100 ? -1.184 -3.425 -21.759 1.00 94.06 100 SER A O 1
ATOM 799 N N . LYS A 1 101 ? -1.971 -2.347 -23.550 1.00 94.88 101 LYS A N 1
ATOM 800 C CA . LYS A 1 101 ? -1.270 -3.201 -24.532 1.00 94.88 101 LYS A CA 1
ATOM 801 C C . LYS A 1 101 ? 0.255 -3.185 -24.381 1.00 94.88 101 LYS A C 1
ATOM 803 O O . LYS A 1 101 ? 0.916 -4.084 -24.884 1.00 94.88 101 LYS A O 1
ATOM 808 N N . ALA A 1 102 ? 0.800 -2.139 -23.761 1.00 92.31 102 ALA A N 1
ATOM 809 C CA . ALA A 1 102 ? 2.231 -1.972 -23.530 1.00 92.31 102 ALA A CA 1
ATOM 810 C C . ALA A 1 102 ? 2.688 -2.513 -22.162 1.00 92.31 102 ALA A C 1
ATOM 812 O O . ALA A 1 102 ? 3.823 -2.256 -21.770 1.00 92.31 102 ALA A O 1
ATOM 813 N N . TRP A 1 103 ? 1.813 -3.190 -21.410 1.00 93.81 103 TRP A N 1
ATOM 814 C CA . TRP A 1 103 ? 2.185 -3.832 -20.153 1.00 93.81 103 TRP A CA 1
ATOM 815 C C . TRP A 1 103 ? 3.214 -4.935 -20.383 1.00 93.81 103 TRP A C 1
ATOM 817 O O . TRP A 1 103 ? 3.031 -5.793 -21.247 1.00 93.81 103 TRP A O 1
ATOM 827 N N . ASP A 1 104 ? 4.262 -4.932 -19.567 1.00 91.69 104 ASP A N 1
ATOM 828 C CA . ASP A 1 104 ? 5.237 -6.010 -19.505 1.00 91.69 104 ASP A CA 1
ATOM 829 C C . ASP A 1 104 ? 5.363 -6.474 -18.041 1.00 91.69 104 ASP A C 1
ATOM 831 O O . ASP A 1 104 ? 5.890 -5.732 -17.204 1.00 91.69 104 ASP A O 1
ATOM 835 N N . PRO A 1 105 ? 4.869 -7.683 -17.705 1.00 92.62 105 PRO A N 1
ATOM 836 C CA . PRO A 1 105 ? 4.891 -8.202 -16.339 1.00 92.62 105 PRO A CA 1
ATOM 837 C C . PRO A 1 105 ? 6.302 -8.574 -15.864 1.00 92.62 105 PRO A C 1
ATOM 839 O O . PRO A 1 105 ? 6.490 -8.872 -14.687 1.00 92.62 105 PRO A O 1
ATOM 842 N N . THR A 1 106 ? 7.301 -8.575 -16.750 1.00 91.88 106 THR A N 1
ATOM 843 C CA . THR A 1 106 ? 8.680 -8.963 -16.422 1.00 91.88 106 THR A CA 1
ATOM 844 C C . THR A 1 106 ? 9.563 -7.783 -16.009 1.00 91.88 106 THR A C 1
ATOM 846 O O . THR A 1 106 ? 10.679 -7.986 -15.532 1.00 91.88 106 THR A O 1
ATOM 849 N N . VAL A 1 107 ? 9.059 -6.548 -16.131 1.00 86.81 107 VAL A N 1
ATOM 850 C CA . VAL A 1 107 ? 9.810 -5.321 -15.827 1.00 86.81 107 VAL A CA 1
ATOM 851 C C . VAL A 1 107 ? 10.149 -5.246 -14.340 1.00 86.81 107 VAL A C 1
ATOM 853 O O . VAL A 1 107 ? 9.269 -5.311 -13.482 1.00 86.81 107 VAL A O 1
ATOM 856 N N . VAL A 1 108 ? 11.431 -5.051 -14.026 1.00 83.94 108 VAL A N 1
ATOM 857 C CA . VAL A 1 108 ? 11.938 -4.947 -12.649 1.00 83.94 108 VAL A CA 1
ATOM 858 C C . VAL A 1 108 ? 12.941 -3.800 -12.486 1.00 83.94 108 VAL A C 1
ATOM 860 O O . VAL A 1 108 ? 13.529 -3.276 -13.433 1.00 83.94 108 VAL A O 1
ATOM 863 N N . GLY A 1 109 ? 13.181 -3.390 -11.238 1.00 77.31 109 GLY A N 1
ATOM 864 C CA . GLY A 1 109 ? 14.288 -2.496 -10.897 1.00 77.31 109 GLY A CA 1
ATOM 865 C C . GLY A 1 109 ? 14.193 -1.093 -11.515 1.00 77.31 109 GLY A C 1
ATOM 866 O O . GLY A 1 109 ? 13.253 -0.341 -11.248 1.00 77.31 109 GLY A O 1
ATOM 867 N N . LYS A 1 110 ? 15.233 -0.676 -12.253 1.00 65.00 110 LYS A N 1
ATOM 868 C CA . LYS A 1 110 ? 15.318 0.682 -12.828 1.00 65.00 110 LYS A CA 1
ATOM 869 C C . LYS A 1 110 ? 14.344 0.892 -13.984 1.00 65.00 110 LYS A C 1
ATOM 871 O O . LYS A 1 110 ? 13.892 2.016 -14.168 1.00 65.00 110 LYS A O 1
ATOM 876 N N . GLU A 1 111 ? 13.996 -0.164 -14.706 1.00 67.75 111 GLU A N 1
ATOM 877 C CA . GLU A 1 111 ? 13.091 -0.101 -15.857 1.00 67.75 111 GLU A CA 1
ATOM 878 C C . GLU A 1 111 ? 11.661 0.264 -15.423 1.00 67.75 111 GLU A C 1
ATOM 880 O O . GLU A 1 111 ? 10.966 0.999 -16.121 1.00 67.75 111 GLU A O 1
ATOM 885 N N . CYS A 1 112 ? 11.274 -0.075 -14.184 1.00 67.31 112 CYS A N 1
ATOM 886 C CA . CYS A 1 112 ? 10.009 0.363 -13.585 1.00 67.31 112 CYS A CA 1
ATOM 887 C C . CYS A 1 112 ? 9.919 1.883 -13.343 1.00 67.31 112 CYS A C 1
ATOM 889 O O . CYS A 1 112 ? 8.864 2.377 -12.940 1.00 67.31 112 CYS A O 1
ATOM 891 N N . ARG A 1 113 ? 11.023 2.635 -13.469 1.00 59.59 113 ARG A N 1
ATOM 892 C CA . ARG A 1 113 ? 11.074 4.065 -13.113 1.00 59.59 113 ARG A CA 1
ATOM 893 C C . ARG A 1 113 ? 10.694 4.999 -14.263 1.00 59.59 113 ARG A C 1
ATOM 895 O O . ARG A 1 113 ? 10.635 6.201 -14.022 1.00 59.59 113 ARG A O 1
ATOM 902 N N . GLY A 1 114 ? 10.371 4.457 -15.442 1.00 56.81 114 GLY A N 1
ATOM 903 C CA .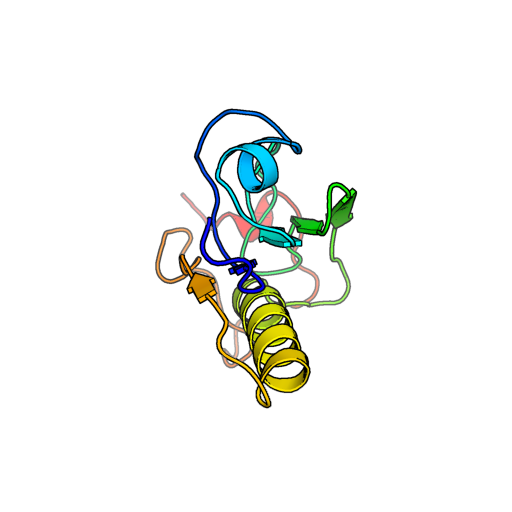 GLY A 1 114 ? 10.089 5.230 -16.653 1.00 56.81 114 GLY A CA 1
ATOM 904 C C . GLY A 1 114 ? 11.334 5.956 -17.177 1.00 56.81 114 GLY A C 1
ATOM 905 O O . GLY A 1 114 ? 12.275 6.222 -16.428 1.00 56.81 114 GLY A O 1
ATOM 906 N N . ASN A 1 115 ? 11.356 6.272 -18.471 1.00 43.78 115 ASN A N 1
ATOM 907 C CA . ASN A 1 115 ? 12.366 7.181 -19.010 1.00 43.78 115 ASN A CA 1
ATOM 908 C C . ASN A 1 115 ? 12.143 8.560 -18.372 1.00 43.78 115 ASN A C 1
ATOM 910 O O . ASN A 1 115 ? 11.050 9.116 -18.489 1.00 43.78 115 ASN A O 1
ATOM 914 N N . ILE A 1 116 ? 13.149 9.057 -17.652 1.00 42.47 116 ILE A N 1
ATOM 915 C CA . ILE A 1 116 ? 13.230 10.460 -17.225 1.00 42.47 116 ILE A CA 1
ATOM 916 C C . ILE A 1 116 ? 13.722 11.271 -18.419 1.00 42.47 116 ILE A C 1
ATOM 918 O O . ILE A 1 116 ? 14.681 10.790 -19.067 1.00 42.47 116 ILE A O 1
#

Secondary structure (DSSP, 8-state):
-----EEEEEE---SSGGGHHHHTT-SEEEEESSS----SSBS-EEEETTEEEE--SS-BHHHHHHHHHHHHHHHHTTS--EEE----TTPSP----TTSTT--TT--TTGGG---

pLDDT: mean 92.92, std 10.65, range [42.47, 98.88]

Sequence (116 aa):
SAGMPTYIAGKWQLEGGLEGPHKFGFDGYTLWQVNRRPPRYPNPGLEIEGQQVDFTQGEYGPDLVCDALCQFIREKKDAPFFAYYPMILPHSPHVPTPDSKAWDPTVVGKECRGNI

Foldseek 3Di:
DPPAAAEEFAEDPDADALCVCVVVPHPWYWYADRPDHFQQAAQGWTQGRSDTDTGAQLDGNQVVRVVVQVVVCVVRVVDDHHYHYPHNPDDDDRDDHPPDPRRDNRDGGPSSRDDD

=== Feature glossary ===
Feature key, reading from the visual/contextual features back to the raw sequence:

Rendered structure images. Structure images are PyMOL renders from six orthogonal camera directions. Cartoon representation draws helices as coils and strands as arrows; sticks shows the backbone as bonds; surface shows the solvent-excluded envelope. Rainbow coloring maps sequence position to hue (blue→red, N→C); chain coloring assigns a distinct color per polypeptide.

Contact-map, Ramachandran, and PAE plots. Three diagnostic plots accompany the record. The Cα contact map visualizes the tertiary structure as a 2D adjacency matrix (8 Å cutoff, sequence-local contacts suppressed). The Ramachandran plot shows the distribution of backbone (φ, ψ) torsions, with points in the α and β basins reflecting secondary structure content. The PAE plot shows AlphaFold's inter-residue confidence as a color ma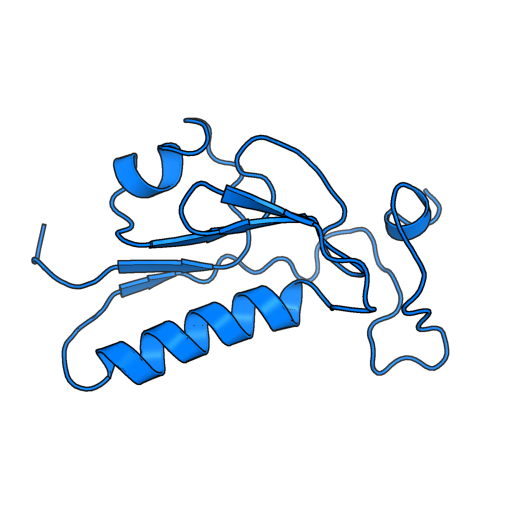trix.

InterPro / GO / CATH / organism. The annotation block draws on four external resources. InterPro: which protein families and domains the sequence belongs to. GO: standardized terms for what the protein does, what process it participates in, and where in the cell it acts. CATH: which structural fold it has in the CATH hierarchy. Organism: the species of origin.

Nearest PDB structures. Structural nearest neighbors (via Foldseek easy-search vs the PDB). Reported per hit: target PDB id, E-value, and alignment TM-score. A TM-score above ~0.5 is the conventional threshold for 'same fold'.

Predicted aligned error. Predicted aligned error is AlphaFold's pairwise confidence. Unlike pLDDT (per-residue), PAE is per-residue-pair and captures whether two parts of the structure are correctly placed relative to each other. Units are ångströms of expected positional error.

Solvent-accessible surface area. SASA measures how much of the protein is reachable by solvent. It is computed by rolling a water-sized probe over the atomic surface and summing the exposed area (Å²). Per-residue SASA distinguishes core (buried, low SASA) from surface (exposed, high SASA) residues; total SASA is a whole-molecule size measure.

B-factor. Crystallographic B-factors measure how much each atom's electron density is smeared out, in Å². They rise in mobile loops and surface residues and fall in the buried interior. In AlphaFold models this column is repurposed to hold pLDDT instead.

pLDDT. For AlphaFold models, the B-factor field carries pLDDT — the model's own estimate of local accuracy on a 0–100 scale. Regions with pLDDT<50 should be treated as essentially unmodeled; they often correspond to intrinsically disordered segments.

Backbone torsions (φ/ψ). φ (phi) and ψ (psi) are the two rotatable backbone dihedrals per residue: φ is the C(i-1)–N–Cα–C torsion, ψ is the N–Cα–C–N(i+1) torsion, both in degrees on (−180°, 180°]. α-helical residues cluster near (−60°, −45°); β-strand residues near (−120°, +130°). A Ramachandran plot is simply a scatter of (φ, ψ) for every residue.

Radius of gyration, Cα contacts, bounding box. Radius of gyration (Rg) is the root-mean-square distance of Cα atoms from their centroid — a single number for overall size and compactness. A globular domain of N residues has Rg ≈ 2.2·N^0.38 Å; an extended or disordered chain has a much larger Rg. The Cα contact count is the number of residue pairs whose Cα atoms are within 8 Å and are more than four positions apart in sequence — a standard proxy for tertiary packing density. The bounding box is the smallest axis-aligned box enclosing all Cα atoms.

Secondary structure (3-state, P-SEA). Three-state secondary structure (P-SEA) collapses the eight DSSP classes into helix (a), strand (b), and coil (c). P-SEA assigns these from Cα geometry alone — distances and angles — without requiring backbone oxygens, so it works on any Cα trace.

Secondary structure (8-state, DSSP). Secondary structure is the local, repeating backbone conformation. DSSP classifies it into eight states by reading the hydrogen-bond network: three helix types (H, G, I), two β types (E, B), two non-regular types (T, S), and unstructured coil (-).

Foldseek 3Di. The Foldseek 3Di string encodes local tertiary geometry as a 20-letter alphabet — one character per residue — derived from the relative positions of nearby Cα atoms. Unlike the amino-acid sequence, 3Di is a direct function of the 3D structure, so two proteins with the same fold have similar 3Di strings even at low sequence identity.

mmCIF coordinates. Structure coordinates are given as an mmCIF _atom_site loop: one row per atom with element, residue name, chain id, sequence number, and x/y/z position in Å. Only the four main-chain atoms per residue are included here; side chains are omitted to keep the record compact.

Sequence. This is the polypeptide sequence — one letter per residue, N-terminus first. Length ranges from a few dozen residues for small domains to over a thousand for large multi-domain proteins.